Protein AF-A0A819W011-F1 (afdb_monomer_lite)

Foldseek 3Di:
DVVVVLVVVLVVVVVCLVPDDPVCLVVLLVVLLVVLAPDQCVVVVSVLVSLLCLLVPPPDPDPVSLLSSLSSNCSCCNCPCNCVVSVVSLVVSLVVCCVPPDPSNNVSSVD

Organism: NCBI:txid392033

Radius of gyration: 13.87 Å; chains: 1; bounding box: 38×22×33 Å

Structure (mmCIF, N/CA/C/O backbone):
data_AF-A0A819W011-F1
#
_entry.id   AF-A0A819W011-F1
#
loop_
_atom_site.group_PDB
_atom_site.id
_atom_site.type_symbol
_atom_site.label_atom_id
_atom_site.label_alt_id
_atom_site.label_comp_id
_atom_site.label_asym_id
_atom_site.label_entity_id
_atom_site.label_seq_id
_atom_site.pdbx_PDB_ins_code
_atom_site.Cartn_x
_atom_site.Cartn_y
_atom_site.Cartn_z
_atom_site.occupancy
_atom_site.B_iso_or_equiv
_atom_site.auth_seq_id
_atom_site.auth_comp_id
_atom_site.auth_asym_id
_atom_site.auth_atom_id
_atom_site.pdbx_PDB_model_num
ATOM 1 N N . MET A 1 1 ? 20.295 -7.151 -13.535 1.00 68.38 1 MET A N 1
ATOM 2 C CA . MET A 1 1 ? 20.506 -5.869 -12.820 1.00 68.38 1 MET A CA 1
ATOM 3 C C . MET A 1 1 ? 19.275 -5.482 -12.003 1.00 68.38 1 MET A C 1
ATOM 5 O O . MET A 1 1 ? 19.402 -5.374 -10.794 1.00 68.38 1 MET A O 1
ATOM 9 N N . LEU A 1 2 ? 18.083 -5.360 -12.607 1.00 84.88 2 LEU A N 1
ATOM 10 C CA . LEU A 1 2 ? 16.833 -5.117 -11.860 1.00 84.88 2 LEU A CA 1
ATOM 11 C C . LEU A 1 2 ? 16.500 -6.232 -10.859 1.00 84.88 2 LEU A C 1
ATOM 13 O O . LEU A 1 2 ? 16.107 -5.940 -9.737 1.00 84.88 2 LEU A O 1
ATOM 17 N N . ASP A 1 3 ? 16.712 -7.494 -11.228 1.00 88.19 3 ASP A N 1
ATOM 18 C CA . ASP A 1 3 ? 16.424 -8.613 -10.322 1.00 88.19 3 ASP A CA 1
ATOM 19 C C . ASP A 1 3 ? 17.278 -8.558 -9.052 1.00 88.19 3 ASP A C 1
ATOM 21 O O . ASP A 1 3 ? 16.763 -8.752 -7.960 1.00 88.19 3 ASP A O 1
ATOM 25 N N . GLU A 1 4 ? 18.561 -8.211 -9.181 1.00 91.44 4 GLU A N 1
ATOM 26 C CA . GLU A 1 4 ? 19.472 -8.080 -8.041 1.00 91.44 4 GLU A CA 1
ATOM 27 C C . GLU A 1 4 ? 19.090 -6.906 -7.129 1.00 91.44 4 GLU A C 1
ATOM 29 O O . GLU A 1 4 ? 19.150 -7.034 -5.905 1.00 91.44 4 GLU A O 1
ATOM 34 N N . LEU A 1 5 ? 18.652 -5.783 -7.713 1.00 91.94 5 LEU A N 1
ATOM 35 C CA . LEU A 1 5 ? 18.113 -4.657 -6.952 1.00 91.94 5 LEU A CA 1
ATOM 36 C C . LEU A 1 5 ? 16.913 -5.108 -6.118 1.00 91.94 5 LEU A C 1
ATOM 38 O O . LEU A 1 5 ? 16.889 -4.876 -4.916 1.00 91.94 5 LEU A O 1
ATOM 42 N N . TRP A 1 6 ? 15.945 -5.787 -6.733 1.00 91.38 6 TRP A N 1
ATOM 43 C CA . TRP A 1 6 ? 14.733 -6.226 -6.044 1.00 91.38 6 TRP A CA 1
ATOM 44 C C . TRP A 1 6 ? 14.997 -7.299 -4.989 1.00 91.38 6 TRP A C 1
ATOM 46 O O . TRP A 1 6 ? 14.374 -7.256 -3.931 1.00 91.38 6 TRP A O 1
ATOM 56 N N . THR A 1 7 ? 15.958 -8.196 -5.207 1.00 92.56 7 THR A N 1
ATOM 57 C CA . THR A 1 7 ? 16.388 -9.163 -4.184 1.00 92.56 7 THR A CA 1
ATOM 58 C C . THR A 1 7 ? 16.944 -8.471 -2.937 1.00 92.56 7 THR A C 1
ATOM 60 O O . THR A 1 7 ? 16.731 -8.955 -1.830 1.00 92.56 7 THR A O 1
ATOM 63 N N . LYS A 1 8 ? 17.619 -7.324 -3.090 1.00 92.38 8 LYS A N 1
ATOM 64 C CA . LYS A 1 8 ? 18.131 -6.525 -1.962 1.00 92.38 8 LYS A CA 1
ATOM 65 C C . LYS A 1 8 ? 17.080 -5.577 -1.378 1.00 92.38 8 LYS A C 1
ATOM 67 O O . LYS A 1 8 ? 17.063 -5.351 -0.175 1.00 92.38 8 LYS A O 1
ATOM 72 N N . LEU A 1 9 ? 16.203 -5.030 -2.217 1.00 93.00 9 LEU A N 1
ATOM 73 C CA . LEU A 1 9 ? 15.210 -4.031 -1.824 1.00 93.00 9 LEU A CA 1
ATOM 74 C C . LEU A 1 9 ? 14.019 -4.651 -1.087 1.00 93.00 9 LEU A C 1
ATOM 76 O O . LEU A 1 9 ? 13.554 -4.084 -0.108 1.00 93.00 9 LEU A O 1
ATOM 80 N N . THR A 1 10 ? 13.546 -5.820 -1.520 1.00 92.25 10 THR A N 1
ATOM 81 C CA . THR A 1 10 ? 12.395 -6.504 -0.905 1.00 92.25 10 THR A CA 1
ATOM 82 C C . THR A 1 10 ? 12.561 -6.742 0.604 1.00 92.25 10 THR A C 1
ATOM 84 O O . THR A 1 10 ? 11.651 -6.367 1.346 1.00 92.25 10 THR A O 1
ATOM 87 N N . PRO A 1 11 ? 13.681 -7.305 1.114 1.00 93.25 11 PRO A N 1
ATOM 88 C CA . PRO A 1 11 ? 13.844 -7.492 2.557 1.00 93.25 11 PRO A CA 1
ATOM 89 C C . PRO A 1 11 ? 13.900 -6.158 3.309 1.00 93.25 11 PRO A C 1
ATOM 91 O O . PRO A 1 11 ? 13.306 -6.050 4.376 1.00 93.25 11 PRO A O 1
ATOM 94 N N . LEU A 1 12 ? 14.515 -5.124 2.723 1.00 92.88 12 LEU A N 1
ATOM 95 C CA . LEU A 1 12 ? 14.566 -3.786 3.315 1.00 92.88 12 LEU A CA 1
ATOM 96 C C . LEU A 1 12 ? 13.167 -3.167 3.420 1.00 92.88 12 LEU A C 1
ATOM 98 O O . LEU A 1 12 ? 12.790 -2.679 4.479 1.00 92.88 12 LEU A O 1
ATOM 102 N N . LEU A 1 13 ? 12.370 -3.220 2.349 1.00 92.31 13 LEU A N 1
ATOM 103 C CA . LEU A 1 13 ? 10.991 -2.724 2.371 1.00 92.31 13 LEU A CA 1
ATOM 104 C C . LEU A 1 13 ? 10.118 -3.517 3.350 1.00 92.31 13 LEU A C 1
ATOM 106 O O . LEU A 1 13 ? 9.255 -2.939 4.007 1.00 92.31 13 LEU A O 1
ATOM 110 N N . THR A 1 14 ? 10.355 -4.823 3.475 1.00 90.44 14 THR A N 1
ATOM 111 C CA . THR A 1 14 ? 9.655 -5.670 4.451 1.00 90.44 14 THR A CA 1
ATOM 112 C C . THR A 1 14 ? 9.977 -5.229 5.878 1.00 90.44 14 THR A C 1
ATOM 114 O O . THR A 1 14 ? 9.066 -5.013 6.672 1.00 90.44 14 THR A O 1
ATOM 117 N N . GLU A 1 15 ? 11.259 -5.039 6.198 1.00 90.19 15 GLU A N 1
ATOM 118 C CA . GLU A 1 15 ? 11.708 -4.572 7.513 1.00 90.19 15 GLU A CA 1
ATOM 119 C C . GLU A 1 15 ? 11.159 -3.181 7.842 1.00 90.19 15 GLU A C 1
ATOM 121 O O . GLU A 1 15 ? 10.692 -2.947 8.956 1.00 90.19 15 GLU A O 1
ATOM 126 N N . VAL A 1 16 ? 11.138 -2.283 6.856 1.00 89.62 16 VAL A N 1
ATOM 127 C CA . VAL A 1 16 ? 10.503 -0.969 6.975 1.00 89.62 16 VAL A CA 1
ATOM 128 C C . VAL A 1 16 ? 9.029 -1.112 7.341 1.00 89.62 16 VAL A C 1
ATOM 130 O O . VAL A 1 16 ? 8.599 -0.518 8.323 1.00 89.62 16 VAL A O 1
ATOM 133 N N . CYS A 1 17 ? 8.264 -1.924 6.604 1.00 86.75 17 CYS A N 1
ATOM 134 C CA . CYS A 1 17 ? 6.827 -2.091 6.838 1.00 86.75 17 CYS A CA 1
ATOM 135 C C . CYS A 1 17 ? 6.509 -2.718 8.205 1.00 86.75 17 CYS A C 1
ATOM 137 O O . CYS A 1 17 ? 5.446 -2.454 8.766 1.00 86.75 17 CYS A O 1
ATOM 139 N N . LEU A 1 18 ? 7.414 -3.538 8.749 1.00 85.69 18 LEU A N 1
ATOM 140 C CA . LEU A 1 18 ? 7.272 -4.138 10.079 1.00 85.69 18 LEU A CA 1
ATOM 141 C C . LEU A 1 18 ? 7.556 -3.154 11.222 1.00 85.69 18 LEU A C 1
ATOM 143 O O . LEU A 1 18 ? 7.017 -3.336 12.311 1.00 85.69 18 LEU A O 1
ATOM 147 N N . ASN A 1 19 ? 8.370 -2.125 10.976 1.00 88.12 19 ASN A N 1
ATOM 148 C CA . ASN A 1 19 ? 8.824 -1.162 11.981 1.00 88.12 19 ASN A CA 1
ATOM 149 C C . ASN A 1 19 ? 8.248 0.249 11.766 1.00 88.12 19 ASN A C 1
ATOM 151 O O . ASN A 1 19 ? 8.849 1.234 12.191 1.00 88.12 19 ASN A O 1
ATOM 155 N N . LEU A 1 20 ? 7.099 0.361 11.094 1.00 90.00 20 LEU A N 1
ATOM 156 C CA . LEU A 1 20 ? 6.431 1.647 10.906 1.00 90.00 20 LEU A CA 1
ATOM 157 C C . LEU A 1 20 ? 5.924 2.206 12.233 1.00 90.00 20 LEU A C 1
ATOM 159 O O . LEU A 1 20 ? 5.318 1.503 13.040 1.00 90.00 20 LEU A O 1
ATOM 163 N N . ASP A 1 21 ? 6.097 3.510 12.392 1.00 90.38 21 ASP A N 1
ATOM 164 C CA . ASP A 1 21 ? 5.453 4.317 13.420 1.00 90.38 21 ASP A CA 1
ATOM 165 C C . ASP A 1 21 ? 4.582 5.408 12.768 1.00 90.38 21 ASP A C 1
ATOM 167 O O . ASP A 1 21 ? 4.549 5.580 11.544 1.00 90.38 21 ASP A O 1
ATOM 171 N N . SER A 1 22 ? 3.831 6.152 13.582 1.00 88.62 22 SER A N 1
ATOM 172 C CA . SER A 1 22 ? 2.913 7.182 13.083 1.00 88.62 22 SER A CA 1
ATOM 173 C C . SER A 1 22 ? 3.616 8.344 12.373 1.00 88.62 22 SER A C 1
ATOM 175 O O . SER A 1 22 ? 2.994 9.025 11.560 1.00 88.62 22 SER A O 1
ATOM 177 N N . GLU A 1 23 ? 4.888 8.601 12.684 1.00 91.25 23 GLU A N 1
ATOM 178 C CA . GLU A 1 23 ? 5.650 9.707 12.101 1.00 91.25 23 GLU A CA 1
ATOM 179 C C . GLU A 1 23 ? 6.241 9.313 10.740 1.00 91.25 23 GLU A C 1
ATOM 181 O O . GLU A 1 23 ? 6.140 10.056 9.760 1.00 91.25 23 GLU A O 1
ATOM 186 N N . THR A 1 24 ? 6.793 8.105 10.666 1.00 93.31 24 THR A N 1
ATOM 187 C CA . THR A 1 24 ? 7.439 7.523 9.490 1.00 93.31 24 THR A CA 1
ATOM 188 C C . THR A 1 24 ? 6.446 7.090 8.424 1.00 93.31 24 THR A C 1
ATOM 190 O O . THR A 1 24 ? 6.749 7.231 7.237 1.00 93.31 24 THR A O 1
ATOM 193 N N . LEU A 1 25 ? 5.242 6.649 8.807 1.00 93.62 25 LEU A N 1
ATOM 194 C CA . LEU A 1 25 ? 4.197 6.222 7.871 1.00 93.62 25 LEU A CA 1
ATOM 195 C C . LEU A 1 25 ? 3.917 7.274 6.790 1.00 93.62 25 LEU A C 1
ATOM 197 O O . LEU A 1 25 ? 3.808 6.944 5.609 1.00 93.62 25 LEU A O 1
ATOM 201 N N . ARG A 1 26 ? 3.849 8.556 7.167 1.00 93.94 26 ARG A N 1
ATOM 202 C CA . ARG A 1 26 ? 3.622 9.645 6.206 1.00 93.94 26 ARG A CA 1
ATOM 203 C C . ARG A 1 26 ? 4.742 9.731 5.171 1.00 93.94 26 ARG A C 1
ATOM 205 O O . ARG A 1 26 ? 4.455 9.918 3.993 1.00 93.94 26 ARG A O 1
ATOM 212 N N . TYR A 1 27 ? 5.998 9.601 5.593 1.00 95.12 27 TYR A N 1
ATOM 213 C CA . TYR A 1 27 ? 7.136 9.684 4.677 1.00 95.12 27 TYR A CA 1
ATOM 214 C C . TYR A 1 27 ? 7.161 8.506 3.704 1.00 95.12 27 TYR A C 1
ATOM 216 O O . TYR A 1 27 ? 7.409 8.714 2.519 1.00 95.12 27 TYR A O 1
ATOM 224 N N . TRP A 1 28 ? 6.835 7.299 4.171 1.00 94.94 28 TRP A N 1
ATOM 225 C CA . TRP A 1 28 ? 6.758 6.116 3.311 1.00 94.94 28 TRP A CA 1
ATOM 226 C C . TRP A 1 28 ? 5.597 6.175 2.321 1.00 94.94 28 TRP A C 1
ATOM 228 O O . TRP A 1 28 ? 5.793 5.859 1.150 1.00 94.94 28 TRP A O 1
ATOM 238 N N . ASN A 1 29 ? 4.431 6.672 2.737 1.00 94.25 29 ASN A N 1
ATOM 239 C CA . ASN A 1 29 ? 3.323 6.946 1.820 1.00 94.25 29 ASN A CA 1
ATOM 240 C C . ASN A 1 29 ? 3.730 7.922 0.711 1.00 94.25 29 ASN A C 1
ATOM 242 O O . ASN A 1 29 ? 3.505 7.649 -0.467 1.00 94.25 29 ASN A O 1
ATOM 246 N N . THR A 1 30 ? 4.374 9.038 1.067 1.00 95.56 30 THR A N 1
ATOM 247 C CA . THR A 1 30 ? 4.889 9.990 0.075 1.00 95.56 30 THR A CA 1
ATOM 248 C C . THR A 1 30 ? 5.920 9.335 -0.839 1.00 95.56 30 THR A C 1
ATOM 250 O O . THR A 1 30 ? 5.840 9.496 -2.051 1.00 95.56 30 THR A O 1
ATOM 253 N N . ALA A 1 31 ? 6.856 8.558 -0.288 1.00 94.56 31 ALA A N 1
ATOM 254 C CA . ALA A 1 31 ? 7.885 7.884 -1.071 1.00 94.56 31 ALA A CA 1
ATOM 255 C C . ALA A 1 31 ? 7.291 6.901 -2.093 1.00 94.56 31 ALA A C 1
ATOM 257 O O . ALA A 1 31 ? 7.699 6.920 -3.253 1.00 94.56 31 ALA A O 1
ATOM 258 N N . PHE A 1 32 ? 6.309 6.082 -1.699 1.00 94.62 32 PHE A N 1
ATOM 259 C CA . PHE A 1 32 ? 5.640 5.161 -2.621 1.00 94.62 32 PHE A CA 1
ATOM 260 C C . PHE A 1 32 ? 4.820 5.893 -3.677 1.00 94.62 32 PHE A C 1
ATOM 262 O O . PHE A 1 32 ? 4.943 5.562 -4.854 1.00 94.62 32 PHE A O 1
ATOM 269 N N . ASN A 1 33 ? 4.058 6.919 -3.289 1.00 94.94 33 ASN A N 1
ATOM 270 C CA . ASN A 1 33 ? 3.305 7.726 -4.246 1.00 94.94 33 ASN A CA 1
ATOM 271 C C . ASN A 1 33 ? 4.236 8.362 -5.284 1.00 94.94 33 ASN A C 1
ATOM 273 O O . ASN A 1 33 ? 4.013 8.184 -6.476 1.00 94.94 33 ASN A O 1
ATOM 277 N N . CYS A 1 34 ? 5.320 9.013 -4.851 1.00 95.06 34 CYS A N 1
ATOM 278 C CA . CYS A 1 34 ? 6.300 9.617 -5.755 1.00 95.06 34 CYS A CA 1
ATOM 279 C C . CYS A 1 34 ? 7.006 8.582 -6.642 1.00 95.06 34 CYS A C 1
ATOM 281 O O . CYS A 1 34 ? 7.297 8.869 -7.796 1.00 95.06 34 CYS A O 1
ATOM 283 N N . ALA A 1 35 ? 7.283 7.378 -6.130 1.00 92.44 35 ALA A N 1
ATOM 284 C CA . ALA A 1 35 ? 7.905 6.318 -6.923 1.00 92.44 35 ALA A CA 1
ATOM 285 C C . ALA A 1 35 ? 6.978 5.759 -8.017 1.00 92.44 35 ALA A C 1
ATOM 287 O O . ALA A 1 35 ? 7.463 5.225 -9.011 1.00 92.44 35 ALA A O 1
ATOM 288 N N . MET A 1 36 ? 5.660 5.836 -7.824 1.00 94.00 36 MET A N 1
ATOM 289 C CA . MET A 1 36 ? 4.654 5.341 -8.772 1.00 94.00 36 MET A CA 1
ATOM 290 C C . MET A 1 36 ? 4.082 6.434 -9.673 1.00 94.00 36 MET A C 1
ATOM 292 O O . MET A 1 36 ? 3.435 6.133 -10.678 1.00 94.00 36 MET A O 1
ATOM 296 N N . GLU A 1 37 ? 4.273 7.695 -9.300 1.00 92.25 37 GLU A N 1
ATOM 297 C CA . GLU A 1 37 ? 3.728 8.840 -10.007 1.00 92.25 37 GLU A CA 1
ATOM 298 C C . GLU A 1 37 ? 4.211 8.862 -11.462 1.00 92.25 37 GLU A C 1
ATOM 300 O O . GLU A 1 37 ? 5.400 8.766 -11.748 1.00 92.25 37 GLU A O 1
ATOM 305 N N . HIS A 1 38 ? 3.260 8.956 -12.396 1.00 88.12 38 HIS A N 1
ATOM 306 C CA . HIS A 1 38 ? 3.494 8.943 -13.847 1.00 88.12 38 HIS A CA 1
ATOM 307 C C . HIS A 1 38 ? 4.192 7.696 -14.425 1.00 88.12 38 HIS A C 1
ATOM 309 O O . HIS A 1 38 ? 4.488 7.673 -15.620 1.00 88.12 38 HIS A O 1
ATOM 315 N N . GLU A 1 39 ? 4.378 6.633 -13.642 1.00 92.44 39 GLU A N 1
ATOM 316 C CA . GLU A 1 39 ? 5.000 5.395 -14.111 1.00 92.44 39 GLU A CA 1
ATOM 317 C C . GLU A 1 39 ? 3.984 4.389 -14.682 1.00 92.44 39 GLU A C 1
ATOM 319 O O . GLU A 1 39 ? 2.776 4.422 -14.412 1.00 92.44 39 GLU A O 1
ATOM 324 N N . ASP A 1 40 ? 4.488 3.464 -15.505 1.00 92.56 40 ASP A N 1
ATOM 325 C CA . ASP A 1 40 ? 3.704 2.330 -16.002 1.00 92.56 40 ASP A CA 1
ATOM 326 C C . ASP A 1 40 ? 3.708 1.198 -14.951 1.00 92.56 40 ASP A C 1
ATOM 328 O O . ASP A 1 40 ? 4.787 0.715 -14.576 1.00 92.56 40 ASP A O 1
ATOM 332 N N . PRO A 1 41 ? 2.536 0.704 -14.502 1.00 92.50 41 PRO A N 1
ATOM 333 C CA . PRO A 1 41 ? 2.460 -0.367 -13.507 1.00 92.50 41 PRO A CA 1
ATOM 334 C C . PRO A 1 41 ? 3.168 -1.655 -13.942 1.00 92.50 41 PRO A C 1
ATOM 336 O O . PRO A 1 41 ? 3.646 -2.403 -13.096 1.00 92.50 41 PRO A O 1
ATOM 339 N N . ARG A 1 42 ? 3.308 -1.918 -15.248 1.00 91.38 42 ARG A N 1
ATOM 340 C CA . ARG A 1 42 ? 4.042 -3.083 -15.768 1.00 91.38 42 ARG A CA 1
ATOM 341 C C . ARG A 1 42 ? 5.540 -2.982 -15.512 1.00 91.38 42 ARG A C 1
ATOM 343 O O . ARG A 1 42 ? 6.196 -4.004 -15.350 1.00 91.38 42 ARG A O 1
ATOM 350 N N . ARG A 1 43 ? 6.094 -1.767 -15.467 1.00 90.69 43 ARG A N 1
ATOM 351 C CA . ARG A 1 43 ? 7.504 -1.535 -15.108 1.00 90.69 43 ARG A CA 1
ATOM 352 C C . ARG A 1 43 ? 7.706 -1.621 -13.599 1.00 90.69 43 ARG A C 1
ATOM 354 O O . ARG A 1 43 ? 8.740 -2.106 -13.148 1.00 90.69 43 ARG A O 1
ATOM 361 N N . MET A 1 44 ? 6.686 -1.218 -12.847 1.00 92.25 44 MET A N 1
ATOM 362 C CA . MET A 1 44 ? 6.662 -1.211 -11.386 1.00 92.25 44 MET A CA 1
ATOM 363 C C . MET A 1 44 ? 6.014 -2.465 -10.781 1.00 92.25 44 MET A C 1
ATOM 365 O O . MET A 1 44 ? 5.721 -2.479 -9.588 1.00 92.25 44 MET A O 1
ATOM 369 N N . TYR A 1 45 ? 5.821 -3.537 -11.560 1.00 91.50 45 TYR A N 1
ATOM 370 C CA . TYR A 1 45 ? 5.020 -4.697 -11.142 1.00 91.50 45 TYR A CA 1
ATOM 371 C C . TYR A 1 45 ? 5.517 -5.331 -9.840 1.00 91.50 45 TYR A C 1
ATOM 373 O O . TYR A 1 45 ? 4.717 -5.756 -9.021 1.00 91.50 45 TYR A O 1
ATOM 381 N N . ARG A 1 46 ? 6.835 -5.346 -9.604 1.00 92.81 46 ARG A N 1
ATOM 382 C CA . ARG A 1 46 ? 7.421 -5.881 -8.366 1.00 92.81 46 ARG A CA 1
ATOM 383 C C . ARG A 1 46 ? 7.056 -5.044 -7.142 1.00 92.81 46 ARG A C 1
ATOM 385 O O . ARG A 1 46 ? 6.830 -5.614 -6.083 1.00 92.81 46 ARG A O 1
ATOM 392 N N . LEU A 1 47 ? 6.970 -3.719 -7.293 1.00 93.44 47 LEU A N 1
ATOM 393 C CA . LEU A 1 47 ? 6.512 -2.833 -6.224 1.00 93.44 47 LEU A CA 1
ATOM 394 C C . LEU A 1 47 ? 5.017 -3.023 -5.969 1.00 93.44 47 LEU A C 1
ATOM 396 O O . LEU A 1 47 ? 4.598 -3.120 -4.822 1.00 93.44 47 LEU A O 1
ATOM 400 N N . VAL A 1 48 ? 4.230 -3.097 -7.046 1.00 93.75 48 VAL A N 1
ATOM 401 C CA . VAL A 1 48 ? 2.782 -3.325 -6.977 1.00 93.75 48 VAL A CA 1
ATOM 402 C C . VAL A 1 48 ? 2.481 -4.645 -6.269 1.00 93.75 48 VAL A C 1
ATOM 404 O O . VAL A 1 48 ? 1.696 -4.664 -5.327 1.00 93.75 48 VAL A O 1
ATOM 407 N N . GLU A 1 49 ? 3.154 -5.727 -6.663 1.00 92.50 49 GLU A N 1
ATOM 408 C CA . GLU A 1 49 ? 3.014 -7.037 -6.023 1.00 92.50 49 GLU A CA 1
ATOM 409 C C . GLU A 1 49 ? 3.499 -7.025 -4.574 1.00 92.50 49 GLU A C 1
ATOM 411 O O . GLU A 1 49 ? 2.826 -7.573 -3.707 1.00 92.50 49 GLU A O 1
ATOM 416 N N . PHE A 1 50 ? 4.620 -6.360 -4.273 1.00 93.19 50 PHE A N 1
ATOM 417 C CA . PHE A 1 50 ? 5.080 -6.206 -2.892 1.00 93.19 50 PHE A CA 1
ATOM 418 C C . PHE A 1 50 ? 4.005 -5.544 -2.017 1.00 93.19 50 PHE A C 1
ATOM 420 O O . PHE A 1 50 ? 3.670 -6.065 -0.957 1.00 93.19 50 PHE A O 1
ATOM 427 N N . ILE A 1 51 ? 3.407 -4.443 -2.475 1.00 92.81 51 ILE A N 1
ATOM 428 C CA . ILE A 1 51 ? 2.367 -3.742 -1.713 1.00 92.81 51 ILE A CA 1
ATOM 429 C C . ILE A 1 51 ? 1.093 -4.581 -1.610 1.00 92.81 51 ILE A C 1
ATOM 431 O O . ILE A 1 51 ? 0.490 -4.621 -0.540 1.00 92.81 51 ILE A O 1
ATOM 435 N N . ARG A 1 52 ? 0.717 -5.316 -2.664 1.00 91.44 52 ARG A N 1
ATOM 436 C CA . ARG A 1 52 ? -0.391 -6.283 -2.611 1.00 91.44 52 ARG A CA 1
ATOM 437 C C . ARG A 1 52 ? -0.161 -7.328 -1.515 1.00 91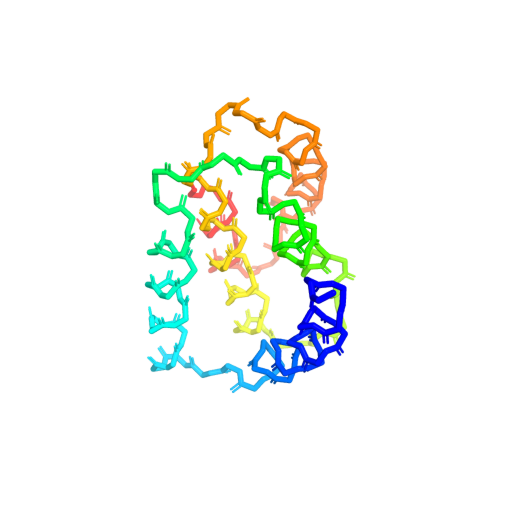.44 52 ARG A C 1
ATOM 439 O O . ARG A 1 52 ? -1.055 -7.575 -0.718 1.00 91.44 52 ARG A O 1
ATOM 446 N N . THR A 1 53 ? 1.049 -7.880 -1.402 1.00 90.12 53 THR A N 1
ATOM 447 C CA . THR A 1 53 ? 1.368 -8.904 -0.383 1.00 90.12 53 THR A CA 1
ATOM 448 C C . THR A 1 53 ? 1.305 -8.385 1.060 1.00 90.12 53 THR A C 1
ATOM 450 O O . THR A 1 53 ? 1.312 -9.173 2.008 1.00 90.12 53 THR A O 1
ATOM 453 N N . LEU A 1 54 ? 1.211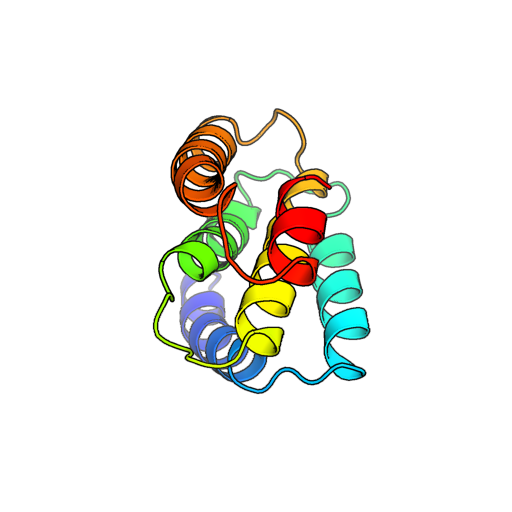 -7.065 1.272 1.00 87.50 54 LEU A N 1
ATOM 454 C CA . LEU A 1 54 ? 0.973 -6.507 2.606 1.00 87.50 54 LEU A CA 1
ATOM 455 C C . LEU A 1 54 ? -0.433 -6.834 3.130 1.00 87.50 54 LEU A C 1
ATOM 457 O O . LEU A 1 54 ? -0.612 -6.851 4.346 1.00 87.50 54 LEU A O 1
ATOM 461 N N . ILE A 1 55 ? -1.393 -7.131 2.245 1.00 83.25 55 ILE A N 1
ATOM 462 C CA . ILE A 1 55 ? -2.762 -7.547 2.595 1.00 83.25 55 ILE A CA 1
ATOM 463 C C . ILE A 1 55 ? -2.750 -8.910 3.299 1.00 83.25 55 ILE A C 1
ATOM 465 O O . ILE A 1 55 ? -3.438 -9.103 4.300 1.00 83.25 55 ILE A O 1
ATOM 469 N N . ASP A 1 56 ? -1.910 -9.832 2.820 1.00 79.94 56 ASP A N 1
ATOM 470 C CA . ASP A 1 56 ? -1.831 -11.215 3.310 1.00 79.94 56 ASP A CA 1
ATOM 471 C C . ASP A 1 56 ? -1.215 -11.312 4.722 1.00 79.94 56 ASP A C 1
ATOM 473 O O . ASP A 1 56 ? -1.367 -12.310 5.431 1.00 79.94 56 ASP A O 1
ATOM 477 N N . ASN A 1 57 ? -0.509 -10.268 5.169 1.00 69.69 57 ASN A N 1
ATOM 478 C CA . ASN A 1 57 ? 0.191 -10.241 6.453 1.00 69.69 57 ASN A CA 1
ATOM 479 C C . ASN A 1 57 ? -0.747 -9.875 7.619 1.00 69.69 57 ASN A C 1
ATOM 481 O O . ASN A 1 57 ? -0.619 -8.821 8.247 1.00 69.69 57 ASN A O 1
ATOM 485 N N . GLN A 1 58 ? -1.651 -10.798 7.957 1.00 60.31 58 GLN A N 1
ATOM 486 C CA . GLN A 1 58 ? -2.616 -10.690 9.067 1.00 60.31 58 GLN A CA 1
ATOM 487 C C . GLN A 1 58 ? -2.001 -10.891 10.468 1.00 60.31 58 GLN A C 1
ATOM 489 O O . GLN A 1 58 ? -2.696 -10.918 11.480 1.00 60.31 58 GLN A O 1
ATOM 494 N N . SER A 1 59 ? -0.684 -11.061 10.565 1.00 56.03 59 SER A N 1
ATOM 495 C CA . SER A 1 59 ? -0.000 -11.565 11.762 1.00 56.03 59 SER A CA 1
ATOM 496 C C . SER A 1 59 ? 0.162 -10.559 12.913 1.00 56.03 59 SER A C 1
ATOM 498 O O . SER A 1 59 ? 0.778 -10.893 13.925 1.00 56.03 59 SER A O 1
ATOM 500 N N . SER A 1 60 ? -0.383 -9.341 12.824 1.00 58.53 60 SER A N 1
ATOM 501 C CA . SER A 1 60 ? -0.253 -8.347 13.899 1.00 58.53 60 SER A CA 1
ATOM 502 C C . SER A 1 60 ? -1.538 -8.160 14.698 1.00 58.53 60 SER A C 1
ATOM 504 O O . SER A 1 60 ? -2.514 -7.640 14.172 1.00 58.53 60 SER A O 1
ATOM 506 N N . SER A 1 61 ? -1.480 -8.435 16.004 1.00 62.25 61 SER A N 1
ATOM 507 C CA . SER A 1 61 ? -2.547 -8.124 16.971 1.00 62.25 61 SER A CA 1
ATOM 508 C C . SER A 1 61 ? -2.752 -6.622 17.231 1.00 62.25 61 SER A C 1
ATOM 510 O O . SER A 1 61 ? -3.633 -6.247 18.003 1.00 62.25 61 SER A O 1
ATOM 512 N N . ASN A 1 62 ? -1.930 -5.757 16.626 1.00 79.06 62 ASN A N 1
ATOM 513 C CA . ASN A 1 62 ? -1.973 -4.313 16.823 1.00 79.06 62 ASN A CA 1
ATOM 514 C C . ASN A 1 62 ? -2.737 -3.616 15.688 1.00 79.06 62 ASN A C 1
ATOM 516 O O . ASN A 1 62 ? -2.281 -3.608 14.542 1.00 79.06 62 ASN A O 1
ATOM 520 N N . THR A 1 63 ? -3.841 -2.954 16.042 1.00 82.69 63 THR A N 1
ATOM 521 C CA . THR A 1 63 ? -4.685 -2.152 15.145 1.00 82.69 63 THR A CA 1
ATOM 522 C C . THR A 1 63 ? -3.890 -1.122 14.342 1.00 82.69 63 THR A C 1
ATOM 524 O O . THR A 1 63 ? -4.197 -0.897 13.175 1.00 82.69 63 THR A O 1
ATOM 527 N N . PHE A 1 64 ? -2.856 -0.506 14.931 1.00 85.56 64 PHE A N 1
ATOM 528 C CA . PHE A 1 64 ? -2.048 0.497 14.229 1.00 85.56 64 PHE A CA 1
ATOM 529 C C . PHE A 1 64 ? -1.310 -0.098 13.024 1.00 85.56 64 PHE A C 1
ATOM 531 O O . PHE A 1 64 ? -1.276 0.504 11.948 1.00 85.56 64 PHE A O 1
ATOM 538 N N . ASN A 1 65 ? -0.747 -1.296 13.186 1.00 85.75 65 ASN A N 1
ATOM 539 C CA . ASN A 1 65 ? -0.007 -1.964 12.119 1.00 85.75 65 ASN A CA 1
ATOM 540 C C . ASN A 1 65 ? -0.954 -2.328 10.973 1.00 85.75 65 ASN A C 1
ATOM 542 O O . ASN A 1 65 ? -0.604 -2.184 9.806 1.00 85.75 65 ASN A O 1
ATOM 546 N N . GLU A 1 66 ? -2.174 -2.753 11.299 1.00 86.44 66 GLU A N 1
ATOM 547 C CA . GLU A 1 66 ? -3.212 -3.034 10.311 1.00 86.44 66 GLU A CA 1
ATOM 548 C C . GLU A 1 66 ? -3.623 -1.774 9.536 1.00 86.44 66 GLU A C 1
ATOM 550 O O . GLU A 1 66 ? -3.561 -1.768 8.308 1.00 86.44 66 GLU A O 1
ATOM 555 N N . THR A 1 67 ? -3.935 -0.670 10.225 1.00 89.31 67 THR A N 1
ATOM 556 C CA . THR A 1 67 ? -4.271 0.603 9.560 1.00 89.31 67 THR A CA 1
ATOM 557 C C . THR A 1 67 ? -3.123 1.152 8.717 1.00 89.31 67 THR A C 1
ATOM 559 O O . THR A 1 67 ? -3.352 1.686 7.635 1.00 89.31 67 THR A O 1
ATOM 562 N N . SER A 1 68 ? -1.879 0.986 9.177 1.00 90.25 68 SER A N 1
ATOM 563 C CA . SER A 1 68 ? -0.689 1.444 8.454 1.00 90.25 68 SER A CA 1
ATOM 564 C C . SER A 1 68 ? -0.509 0.691 7.139 1.00 90.25 68 SER A C 1
ATOM 566 O O . SER A 1 68 ? -0.230 1.309 6.117 1.00 90.25 68 SER A O 1
ATOM 568 N N . ARG A 1 69 ? -0.736 -0.630 7.127 1.00 89.38 69 ARG A N 1
ATOM 569 C CA . ARG A 1 69 ? -0.688 -1.428 5.891 1.0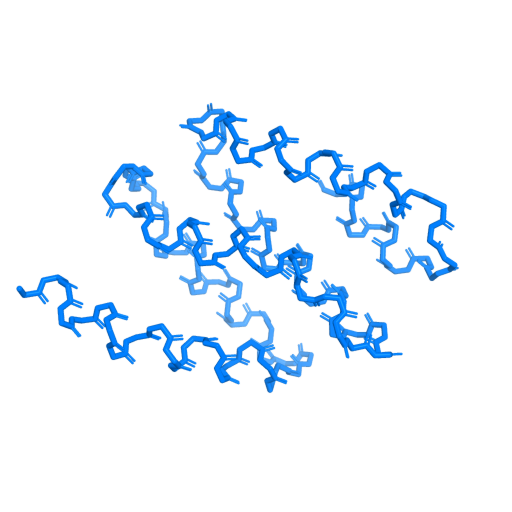0 89.38 69 ARG A CA 1
ATOM 570 C C . ARG A 1 69 ? -1.769 -1.009 4.908 1.00 89.38 69 ARG A C 1
ATOM 572 O O . ARG A 1 69 ? -1.457 -0.794 3.742 1.00 89.38 69 ARG A O 1
ATOM 579 N N . TRP A 1 70 ? -3.004 -0.829 5.376 1.00 90.88 70 TRP A N 1
ATOM 580 C CA . TRP A 1 70 ? -4.088 -0.319 4.533 1.00 90.88 70 TRP A CA 1
ATOM 581 C C . TRP A 1 70 ? -3.762 1.054 3.945 1.00 90.88 70 TRP A C 1
ATOM 583 O O . TRP A 1 70 ? -3.984 1.276 2.758 1.00 90.88 70 TRP A O 1
ATOM 593 N N . SER A 1 71 ? -3.142 1.937 4.730 1.00 92.44 71 SER A N 1
ATOM 594 C CA . SER A 1 71 ? -2.660 3.226 4.233 1.00 92.44 71 SER A CA 1
ATOM 595 C C . SER A 1 71 ? -1.612 3.076 3.122 1.00 92.44 71 SER A C 1
ATOM 597 O O . SER A 1 71 ? -1.715 3.748 2.099 1.00 92.44 71 SER A O 1
ATOM 599 N N . LEU A 1 72 ? -0.660 2.146 3.257 1.00 93.25 72 LEU A N 1
ATOM 600 C CA . LEU A 1 72 ? 0.304 1.857 2.191 1.00 93.25 72 LEU A CA 1
ATOM 601 C C . LEU A 1 72 ? -0.366 1.266 0.944 1.00 93.25 72 LEU A C 1
ATOM 603 O O . LEU A 1 72 ? -0.022 1.648 -0.171 1.00 93.25 72 LEU A O 1
ATOM 607 N N . ILE A 1 73 ? -1.341 0.369 1.100 1.00 93.06 73 ILE A N 1
ATOM 608 C CA . ILE A 1 73 ? -2.088 -0.224 -0.023 1.00 93.06 73 ILE A CA 1
ATOM 609 C C . ILE A 1 73 ? -2.827 0.856 -0.822 1.00 93.06 73 ILE A C 1
ATOM 611 O O . ILE A 1 73 ? -2.863 0.796 -2.051 1.00 93.06 73 ILE A O 1
ATOM 615 N N . GLN A 1 74 ? -3.345 1.895 -0.161 1.00 92.38 74 GLN A N 1
ATOM 616 C CA . GLN A 1 74 ? -3.994 3.020 -0.840 1.00 92.38 74 GLN A CA 1
ATOM 617 C C . GLN A 1 74 ? -3.066 3.773 -1.802 1.00 92.38 74 GLN A C 1
ATOM 619 O O . GLN A 1 74 ? -3.567 4.395 -2.737 1.00 92.38 74 GLN A O 1
ATOM 624 N N . THR A 1 75 ? -1.740 3.692 -1.650 1.00 93.88 75 THR A N 1
ATOM 625 C CA . THR A 1 75 ? -0.795 4.304 -2.606 1.00 93.88 75 THR A CA 1
ATOM 626 C C . THR A 1 75 ? -0.910 3.703 -4.012 1.00 93.88 75 THR A C 1
ATOM 628 O O . THR A 1 75 ? -0.647 4.380 -5.003 1.00 93.88 75 THR A O 1
ATOM 631 N N . LEU A 1 76 ? -1.441 2.479 -4.147 1.00 93.75 76 LEU A N 1
ATOM 632 C CA . LEU A 1 76 ? -1.718 1.860 -5.450 1.00 93.75 76 LEU A CA 1
ATOM 633 C C . LEU A 1 76 ? -2.748 2.637 -6.288 1.00 93.75 76 LEU A C 1
ATOM 635 O O . LEU A 1 76 ? -2.828 2.435 -7.503 1.00 93.75 76 LEU A O 1
ATOM 639 N N . ARG A 1 77 ? -3.488 3.578 -5.681 1.00 92.06 77 ARG A N 1
ATOM 640 C CA . ARG A 1 77 ? -4.374 4.522 -6.386 1.00 92.06 77 ARG A CA 1
ATOM 641 C C . ARG A 1 77 ? -3.654 5.323 -7.461 1.00 92.06 77 ARG A C 1
ATOM 643 O O . ARG A 1 77 ? -4.303 5.685 -8.434 1.00 92.06 77 ARG A O 1
ATOM 650 N N . MET A 1 78 ? -2.336 5.512 -7.359 1.00 92.44 78 MET A N 1
ATOM 651 C CA . MET A 1 78 ? -1.528 6.168 -8.397 1.00 92.44 78 MET A CA 1
ATOM 652 C C . MET A 1 78 ? -1.643 5.491 -9.774 1.00 92.44 78 MET A C 1
ATOM 654 O O . MET A 1 78 ? -1.505 6.145 -10.811 1.00 92.44 78 MET A O 1
ATOM 658 N N . PHE A 1 79 ? -1.929 4.186 -9.807 1.00 92.62 79 PHE A N 1
ATOM 659 C CA . PHE A 1 79 ? -2.137 3.444 -11.050 1.00 92.62 79 PHE A CA 1
ATOM 660 C C . PHE A 1 79 ? -3.599 3.418 -11.513 1.00 92.62 79 PHE A C 1
ATOM 662 O O . PHE A 1 79 ? -3.856 3.094 -12.676 1.00 92.62 79 PHE A O 1
ATOM 669 N N . GLU A 1 80 ? -4.545 3.801 -10.654 1.00 90.56 80 GLU A N 1
ATOM 670 C CA . GLU A 1 80 ? -5.983 3.823 -10.937 1.00 90.56 80 GLU A CA 1
ATOM 671 C C . GLU A 1 80 ? -6.461 2.493 -11.563 1.00 90.56 80 GLU A C 1
ATOM 673 O O . GLU A 1 80 ? -6.079 1.406 -11.136 1.00 90.56 80 GLU A O 1
ATOM 678 N N . TRP A 1 81 ? -7.260 2.554 -12.627 1.00 91.31 81 TRP A N 1
ATOM 679 C CA . TRP A 1 81 ? -7.830 1.413 -13.346 1.00 91.31 81 TRP A CA 1
ATOM 680 C C . TRP A 1 81 ? -6.802 0.522 -14.072 1.00 91.31 81 TRP A C 1
ATOM 682 O O . TRP A 1 81 ? -7.181 -0.505 -14.635 1.00 91.31 81 TRP A O 1
ATOM 692 N N . ARG A 1 82 ? -5.508 0.876 -14.082 1.00 94.38 82 ARG A N 1
ATOM 693 C CA . ARG A 1 82 ? -4.469 0.169 -14.857 1.00 94.38 82 ARG A CA 1
ATOM 694 C C . ARG A 1 82 ? -4.019 -1.164 -14.240 1.00 94.38 82 ARG A C 1
ATOM 696 O O . ARG A 1 82 ? -3.310 -1.918 -14.904 1.00 94.38 82 ARG A O 1
ATOM 703 N N . ILE A 1 83 ? -4.439 -1.474 -13.010 1.00 94.31 83 ILE A N 1
ATOM 704 C CA . ILE A 1 83 ? -4.118 -2.720 -12.283 1.00 94.31 83 ILE A CA 1
ATOM 705 C C . ILE A 1 83 ? -5.386 -3.453 -11.788 1.00 94.31 83 ILE A C 1
ATOM 707 O O . ILE A 1 83 ? -5.550 -3.690 -10.593 1.00 94.31 83 ILE A O 1
ATOM 711 N N . PRO A 1 84 ? -6.316 -3.829 -12.686 1.00 94.00 84 PRO A N 1
ATOM 712 C CA . PRO A 1 84 ? -7.644 -4.311 -12.297 1.00 94.00 84 PRO A CA 1
ATOM 713 C C . PRO A 1 84 ? -7.613 -5.602 -11.469 1.00 94.00 84 PRO A C 1
ATOM 715 O O . PRO A 1 84 ? -8.382 -5.730 -10.524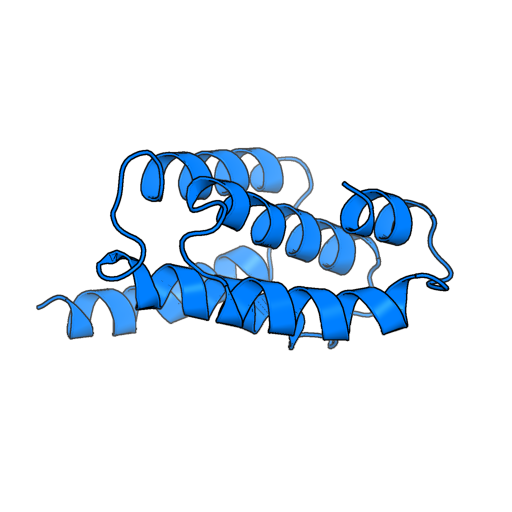 1.00 94.00 84 PRO A O 1
ATOM 718 N N . SER A 1 85 ? -6.705 -6.537 -11.771 1.00 92.69 85 SER A N 1
ATOM 719 C CA . SER A 1 85 ? -6.574 -7.793 -11.019 1.00 92.69 85 SER A CA 1
ATOM 720 C C . SER A 1 85 ? -6.203 -7.560 -9.555 1.00 92.69 85 SER A C 1
ATOM 722 O O . SER A 1 85 ? -6.733 -8.230 -8.676 1.00 92.69 85 SER A O 1
ATOM 724 N N . ILE A 1 86 ? -5.333 -6.579 -9.302 1.00 93.44 86 ILE A N 1
ATOM 725 C CA . ILE A 1 86 ? -4.889 -6.202 -7.958 1.00 93.44 86 ILE A CA 1
ATOM 726 C C . ILE A 1 86 ? -6.045 -5.562 -7.188 1.00 93.44 86 ILE A C 1
ATOM 728 O O . ILE A 1 86 ? -6.267 -5.894 -6.031 1.00 93.44 86 ILE A O 1
ATOM 732 N N . TRP A 1 87 ? -6.834 -4.699 -7.837 1.00 93.62 87 TRP A N 1
ATOM 733 C CA . TRP A 1 87 ? -8.019 -4.109 -7.209 1.00 93.62 87 TRP A CA 1
ATOM 734 C C . TRP A 1 87 ? -9.095 -5.132 -6.873 1.00 93.62 87 TRP A C 1
ATOM 736 O O . TRP A 1 87 ? -9.702 -5.029 -5.812 1.00 93.62 87 TRP A O 1
ATOM 746 N N . CYS A 1 88 ? -9.328 -6.118 -7.743 1.00 93.00 88 CYS A N 1
ATOM 747 C CA . CYS A 1 88 ? -10.249 -7.210 -7.439 1.00 93.00 88 CYS A CA 1
ATOM 748 C C . CYS A 1 88 ? -9.789 -7.993 -6.205 1.00 93.00 88 CYS A C 1
ATOM 750 O O . CYS A 1 88 ? -10.597 -8.249 -5.321 1.00 93.00 88 CYS A O 1
ATOM 752 N N . ASP A 1 89 ? -8.498 -8.315 -6.123 1.00 91.44 89 ASP A N 1
ATOM 753 C CA . ASP A 1 89 ? -7.924 -9.022 -4.978 1.00 91.44 89 ASP A CA 1
ATOM 754 C C . ASP A 1 89 ? -8.034 -8.207 -3.676 1.00 91.44 89 ASP A C 1
ATOM 756 O O . ASP A 1 89 ? -8.518 -8.707 -2.661 1.00 91.44 89 ASP A O 1
ATOM 760 N N . ILE A 1 90 ? -7.691 -6.912 -3.723 1.00 91.69 90 ILE A N 1
ATOM 761 C CA . ILE A 1 90 ? -7.874 -5.977 -2.600 1.00 91.69 90 ILE A CA 1
ATOM 762 C C . ILE A 1 90 ? -9.338 -5.932 -2.159 1.00 91.69 90 ILE A C 1
ATOM 764 O O . ILE A 1 90 ? -9.625 -5.939 -0.964 1.00 91.69 90 ILE A O 1
ATOM 768 N N . TYR A 1 91 ? -10.267 -5.871 -3.113 1.00 91.81 91 TYR A N 1
ATOM 769 C CA . TYR A 1 91 ? -11.692 -5.778 -2.831 1.00 91.81 91 TYR A CA 1
ATOM 770 C C . TYR A 1 91 ? -12.231 -7.027 -2.130 1.00 91.81 91 TYR A C 1
ATOM 772 O O . TYR A 1 91 ? -12.998 -6.889 -1.180 1.00 91.81 91 TYR A O 1
ATOM 780 N N . GLU A 1 92 ? -11.828 -8.228 -2.554 1.00 91.44 92 GLU A N 1
ATOM 781 C CA . GLU A 1 92 ? -12.245 -9.462 -1.876 1.00 91.44 92 GLU A CA 1
ATOM 782 C C . GLU A 1 92 ? -11.770 -9.485 -0.416 1.00 91.44 92 GLU A C 1
ATOM 784 O O . GLU A 1 92 ? -12.578 -9.735 0.473 1.00 91.44 92 GLU A O 1
ATOM 789 N N . HIS A 1 93 ? -10.522 -9.094 -0.143 1.00 88.69 93 HIS A N 1
ATOM 790 C CA . HIS A 1 93 ? -10.014 -8.987 1.231 1.00 88.69 93 HIS A CA 1
ATOM 791 C C . HIS A 1 93 ? -10.697 -7.876 2.042 1.00 88.69 93 HIS A C 1
ATOM 793 O O . HIS A 1 93 ? -10.953 -8.026 3.237 1.00 88.69 93 HIS A O 1
ATOM 799 N N . ALA A 1 94 ? -11.005 -6.748 1.402 1.00 88.50 94 ALA A N 1
ATOM 800 C CA . ALA A 1 94 ? -11.653 -5.614 2.049 1.00 88.50 94 ALA A CA 1
ATOM 801 C C . ALA A 1 94 ? -13.067 -5.952 2.544 1.00 88.50 94 ALA A C 1
ATOM 803 O O . ALA A 1 94 ? -13.468 -5.456 3.597 1.00 88.50 94 ALA A O 1
ATOM 804 N N . LYS A 1 95 ? -13.818 -6.798 1.818 1.00 89.94 95 LYS A N 1
ATOM 805 C CA . LYS A 1 95 ? -15.184 -7.205 2.200 1.00 89.94 95 LYS A CA 1
ATOM 806 C C . LYS A 1 95 ? -15.236 -7.840 3.582 1.00 89.94 95 LYS A C 1
ATOM 808 O O . LYS A 1 95 ? -16.106 -7.481 4.374 1.00 89.94 95 LYS A O 1
ATOM 813 N N . ASP A 1 96 ? -14.301 -8.738 3.870 1.00 86.25 96 ASP A N 1
ATOM 814 C CA . ASP A 1 96 ? -14.263 -9.484 5.131 1.00 86.25 96 ASP A CA 1
ATOM 815 C C . ASP A 1 96 ? -13.966 -8.576 6.334 1.00 86.25 96 ASP A C 1
ATOM 817 O O . ASP A 1 96 ? -14.310 -8.890 7.472 1.00 86.25 96 ASP A O 1
ATOM 821 N N . LEU A 1 97 ? -13.376 -7.407 6.080 1.00 86.25 97 LEU A N 1
ATOM 822 C CA . LEU A 1 97 ? -12.999 -6.423 7.090 1.00 86.25 97 LEU A CA 1
ATOM 823 C C . LEU A 1 97 ? -13.999 -5.259 7.205 1.00 86.25 97 LEU A C 1
ATOM 825 O O . LEU A 1 97 ? -13.804 -4.350 8.015 1.00 86.25 97 LEU A O 1
ATOM 829 N N . LEU A 1 98 ? -15.105 -5.273 6.453 1.00 85.31 98 LEU A N 1
ATOM 830 C CA . LEU A 1 98 ? -16.148 -4.246 6.579 1.00 85.31 98 LEU A CA 1
ATOM 831 C C . LEU A 1 98 ? -16.823 -4.263 7.959 1.00 85.31 98 LEU A C 1
ATOM 833 O O . LEU A 1 98 ? -17.216 -3.205 8.451 1.00 85.31 98 LEU A O 1
ATOM 837 N N . ASP A 1 99 ? -16.905 -5.430 8.602 1.00 87.38 99 ASP A N 1
ATOM 838 C CA . ASP A 1 99 ? -17.428 -5.596 9.968 1.00 87.38 99 ASP A CA 1
ATOM 839 C C . ASP A 1 99 ? -16.311 -5.627 11.032 1.00 87.38 99 ASP A C 1
ATOM 841 O O . ASP A 1 99 ? -16.490 -6.102 12.153 1.00 87.38 99 ASP A O 1
ATOM 845 N N . HIS A 1 100 ? -15.114 -5.128 10.697 1.00 87.06 100 HIS A N 1
ATOM 846 C CA . HIS A 1 100 ? -13.989 -5.136 11.629 1.00 87.06 100 HIS A CA 1
ATOM 847 C C . HIS A 1 100 ? -14.318 -4.355 12.904 1.00 87.06 100 HIS A C 1
ATOM 849 O O . HIS A 1 100 ? -14.920 -3.291 12.826 1.00 87.06 100 HIS A O 1
ATOM 855 N N . SER A 1 101 ? -13.894 -4.813 14.085 1.00 86.50 101 SER A N 1
ATOM 856 C CA . SER A 1 101 ? -14.275 -4.203 15.374 1.00 86.50 101 SER A CA 1
ATOM 857 C C . SER A 1 101 ? -13.768 -2.761 15.536 1.00 86.50 101 SER A C 1
ATOM 859 O O . SER A 1 101 ? -14.471 -1.892 16.068 1.00 86.50 101 SER A O 1
ATOM 861 N N . PHE A 1 102 ? -12.575 -2.468 15.013 1.00 86.19 102 PHE A N 1
ATOM 862 C CA . PHE A 1 102 ? -11.947 -1.155 15.114 1.00 86.19 102 PHE A CA 1
ATOM 863 C C . PHE A 1 102 ? -12.424 -0.196 14.022 1.00 86.19 102 PHE A C 1
ATOM 865 O O . PHE A 1 102 ? -12.242 -0.433 12.829 1.00 86.19 102 PHE A O 1
ATOM 872 N N . LYS A 1 103 ? -12.962 0.953 14.450 1.00 88.25 103 LYS A N 1
ATOM 873 C CA . LYS A 1 103 ? -13.436 2.020 13.557 1.00 88.25 103 LYS A CA 1
ATOM 874 C C . LYS A 1 103 ? -12.342 2.529 12.610 1.00 88.25 103 LYS A C 1
ATOM 876 O O . LYS A 1 103 ? -12.622 2.737 11.436 1.00 88.25 103 LYS A O 1
ATOM 881 N N . SER A 1 104 ? -11.118 2.691 13.109 1.00 86.44 104 SER A N 1
ATOM 882 C CA . SER A 1 104 ? -9.991 3.206 12.326 1.00 86.44 104 SER A CA 1
ATOM 883 C C . SER A 1 104 ? -9.674 2.331 11.113 1.00 86.44 104 SER A C 1
ATOM 885 O O . SER A 1 104 ? -9.393 2.858 10.043 1.00 86.44 104 SER A O 1
ATOM 887 N N . VAL A 1 105 ? -9.769 1.007 11.253 1.00 86.38 105 VAL A N 1
ATOM 888 C CA . VAL A 1 105 ? -9.554 0.056 10.151 1.00 86.38 105 VAL A CA 1
ATOM 889 C C . VAL A 1 105 ? -10.651 0.204 9.101 1.00 86.38 105 VAL A C 1
ATOM 891 O O . VAL A 1 105 ? -10.347 0.383 7.925 1.00 86.38 105 VAL A O 1
ATOM 894 N N . ARG A 1 106 ? -11.920 0.251 9.528 1.00 89.38 106 ARG A N 1
ATOM 895 C CA . ARG A 1 106 ? -13.058 0.445 8.614 1.00 89.38 106 ARG A CA 1
ATOM 896 C C . ARG A 1 106 ? -12.965 1.759 7.830 1.00 89.38 106 ARG A C 1
ATOM 898 O O . ARG A 1 106 ? -13.268 1.778 6.643 1.00 89.38 106 ARG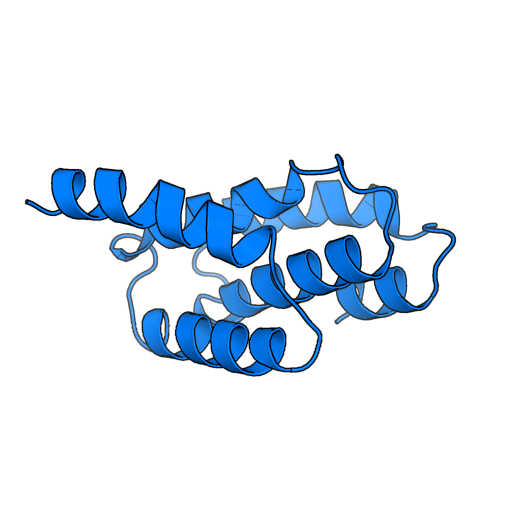 A O 1
ATOM 905 N N . GLU A 1 107 ? -12.527 2.847 8.466 1.00 89.56 107 GLU A N 1
ATOM 906 C CA . GLU A 1 107 ? -12.342 4.147 7.799 1.00 89.56 107 GLU A CA 1
ATOM 907 C C . GLU A 1 107 ? -11.246 4.107 6.724 1.00 89.56 107 GLU A C 1
ATOM 909 O O . GLU A 1 107 ? -11.430 4.680 5.650 1.00 89.56 107 GLU A O 1
ATOM 914 N N . HIS A 1 108 ? -10.139 3.399 6.973 1.00 86.31 108 HIS A N 1
ATOM 915 C CA . HIS A 1 108 ? -9.079 3.235 5.974 1.00 86.31 108 HIS A CA 1
ATOM 916 C C . HIS A 1 108 ? -9.529 2.345 4.810 1.00 86.31 108 HIS A C 1
ATOM 918 O O . HIS A 1 108 ? -9.225 2.652 3.667 1.00 86.31 108 HIS A O 1
ATOM 924 N N . ILE A 1 109 ? -10.301 1.289 5.066 1.00 86.25 109 ILE A N 1
ATOM 925 C CA . ILE A 1 109 ? -10.824 0.422 3.997 1.00 86.25 109 ILE A CA 1
ATOM 926 C C . ILE A 1 109 ? -11.830 1.165 3.109 1.00 86.25 109 ILE A C 1
ATOM 928 O O . ILE A 1 109 ? -11.852 0.973 1.896 1.00 86.25 109 ILE A O 1
ATOM 932 N N . ALA A 1 110 ? -12.666 2.017 3.706 1.00 83.94 110 ALA A N 1
ATOM 933 C CA . ALA A 1 110 ? -13.681 2.776 2.981 1.00 83.94 110 ALA A CA 1
ATOM 934 C C . ALA A 1 110 ? -13.109 3.925 2.130 1.00 83.94 110 ALA A C 1
ATOM 936 O O . ALA A 1 110 ? -13.805 4.414 1.239 1.00 83.94 110 ALA A O 1
ATOM 937 N N . THR A 1 111 ? -11.887 4.378 2.428 1.00 76.12 111 THR A N 1
ATOM 938 C CA . THR A 1 111 ? -11.233 5.506 1.748 1.00 76.12 111 THR A CA 1
ATOM 939 C C . THR A 1 111 ? -10.568 5.039 0.478 1.00 76.12 111 THR A C 1
ATOM 941 O O . T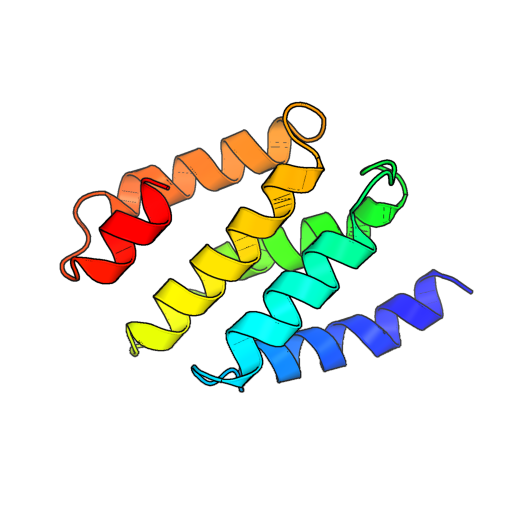HR A 1 111 ? -10.930 5.568 -0.603 1.00 76.12 111 THR A O 1
#

Sequence (111 aa):
MLDELWTKLTPLLTEVCLNLDSETLRYWNTAFNCAMEHEDPRRMYRLVEFIRTLIDNQSSSNTFNETSRWSLIQTLRMFEWRIPSIWCDIYEHAKDLLDHSFKSVREHIAT

InterPro domains:
  IPR035309 Proteasome activator complex subunit 4 [PTHR32170] (3-110)
  IPR055455 Proteasome activator complex subunit 4-like, HEAT repeat-like [PF23096] (2-74)

pLDDT: mean 88.89, std 7.33, range [56.03, 95.56]

Secondary structure (DSSP, 8-state):
-HHHHHHHHHHHHHHHHHT--TTHHHHHHHHHHHHHTT--TTTSHHHHHHHHTTTT------HHHHHHHHHHHHGGGGGGGG-HHHHHHHHHHHHHTTT-S-HHHHHHHH-